Protein AF-A0A7R9I952-F1 (afdb_monomer)

Nearest PDB structures (foldseek):
  1ohd-assembly1_A  TM=9.106E-01  e=2.032E-06  Homo sapiens
  1ohe-assembly1_A  TM=9.298E-01  e=3.933E-06  Homo sapiens
  5xw4-assembly1_A  TM=8.147E-01  e=2.878E-04  Saccharomyces cerevisiae S288C
  6g85-assembly1_A  TM=8.703E-01  e=6.358E-04  Saccharomyces cerevisiae S288C
  5xw5-assembly1_A  TM=8.126E-01  e=3.509E-04  Saccharomyces cerevisiae S288C

Radius of gyration: 17.37 Å; Cα contacts (8 Å, |Δi|>4): 114; chains: 1; bounding box: 55×28×39 Å

Foldseek 3Di:
DDDPDDPVVVVVVVVVVCVVVVQDDPVPDDPVVQVQCCDVLNFNWDRRRQLPDIDTDAAAAPRGHQVSCLVVCLVSVPFWDEDPDDDRHDPDPPPLRVVQRPDHPDTDTRPPVSNVVD

Organism: NCBI:txid61472

Mean predicted aligned error: 8.22 Å

Secondary structure (DSSP, 8-state):
-PPPPPHHHHHHHHHHHHHHTTS--TTT--HHHHHHHHSGGGT-EEEEETTTEEEEPPPBTTTB-THHHHHHHHHTT--EE-B-SPPBS---TT-TTHHHH--BSSPEEPPGGGGGG-

Sequence (118 aa):
MTQPRNVEDQCYSNGRRALRYGFFDFNDFDLDNYERHEKIQHGDMTWIVPEKLLAFSGPCSFYKPPKYYVDYFLTNQVTAVVRLNKKCYEARRHSKYDSAFDTKSGGIPFPPEWAQQL

Solvent-accessible surface area (backbone atom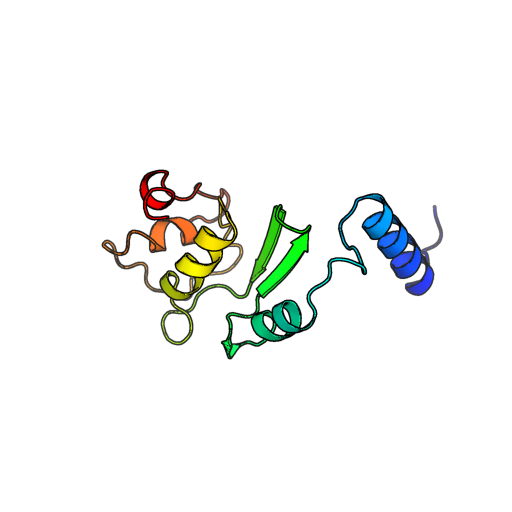s only — not comparable to full-atom values): 7310 Å² total; per-residue (Å²): 133,82,76,83,74,55,69,67,63,50,53,54,53,50,50,56,48,34,48,76,71,60,47,53,53,87,91,77,61,57,62,72,62,50,62,48,28,48,34,72,93,60,47,30,36,46,72,69,29,74,98,75,38,75,48,61,61,78,49,27,60,91,83,39,40,59,70,72,53,45,65,58,33,60,76,61,65,58,49,61,38,74,38,89,71,82,85,55,49,80,71,52,96,80,46,82,60,37,63,36,58,63,35,71,86,56,53,42,62,57,62,74,76,61,71,73,78,115

pLDDT: mean 80.25, std 13.88, range [38.81, 94.0]

InterPro domains:
  IPR029021 Protein-tyrosine phosphatase-like [G3DSA:3.90.190.10] (40-115)
  IPR029021 Protein-tyrosine phosphatase-like [SSF52799] (24-91)

Structure (mmCIF, N/CA/C/O backbone):
data_AF-A0A7R9I952-F1
#
_entry.id   AF-A0A7R9I952-F1
#
loop_
_atom_site.group_PDB
_atom_site.id
_atom_site.type_symbol
_atom_site.label_atom_id
_atom_site.label_alt_id
_atom_site.label_comp_id
_atom_site.label_asym_id
_atom_site.label_entity_id
_atom_site.label_seq_id
_atom_site.pdbx_PDB_ins_code
_atom_site.Cartn_x
_atom_site.Cartn_y
_atom_site.Cartn_z
_atom_site.occupancy
_atom_site.B_iso_or_equiv
_atom_site.auth_seq_id
_atom_site.auth_comp_id
_atom_site.auth_asym_id
_atom_site.auth_atom_id
_atom_site.pdbx_PDB_model_num
ATOM 1 N N . MET A 1 1 ? 37.652 -1.570 1.684 1.00 38.81 1 MET A N 1
ATOM 2 C CA . MET A 1 1 ? 36.691 -0.446 1.655 1.00 38.81 1 MET A CA 1
ATOM 3 C C . MET A 1 1 ? 36.182 -0.324 0.226 1.00 38.81 1 MET A C 1
ATOM 5 O O . MET A 1 1 ? 36.983 -0.054 -0.656 1.00 38.81 1 MET A O 1
ATOM 9 N N . THR A 1 2 ? 34.916 -0.642 -0.046 1.00 66.50 2 THR A N 1
ATOM 10 C CA . THR A 1 2 ? 34.318 -0.463 -1.381 1.00 66.50 2 THR A CA 1
ATOM 11 C C . THR A 1 2 ? 34.098 1.023 -1.645 1.00 66.50 2 THR A C 1
ATOM 13 O O . THR A 1 2 ? 33.486 1.696 -0.820 1.00 66.50 2 THR A O 1
ATOM 16 N N . GLN A 1 3 ? 34.601 1.518 -2.778 1.00 61.06 3 GLN A N 1
ATOM 17 C CA . GLN A 1 3 ? 34.288 2.851 -3.307 1.00 61.06 3 GLN A CA 1
ATOM 18 C C . GLN A 1 3 ? 32.760 3.063 -3.322 1.00 61.06 3 GLN A C 1
ATOM 20 O O . GLN A 1 3 ? 32.030 2.105 -3.615 1.00 61.06 3 GLN A O 1
ATOM 25 N N . PRO A 1 4 ? 32.247 4.267 -3.004 1.00 65.12 4 PRO A N 1
ATOM 26 C CA . PRO A 1 4 ? 30.823 4.539 -3.132 1.00 65.12 4 PRO A CA 1
ATOM 27 C C . PRO A 1 4 ? 30.427 4.363 -4.601 1.00 65.12 4 PR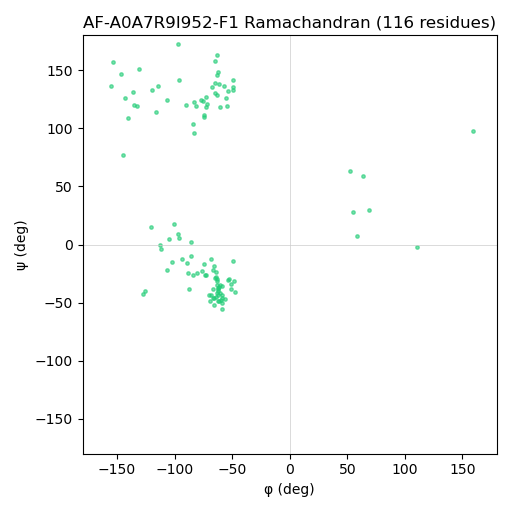O A C 1
ATOM 29 O O . PRO A 1 4 ? 30.955 5.037 -5.482 1.00 65.12 4 PRO A O 1
ATOM 32 N N . ARG A 1 5 ? 29.520 3.420 -4.875 1.00 69.75 5 ARG A N 1
ATOM 33 C CA . ARG A 1 5 ? 28.929 3.277 -6.212 1.00 69.75 5 ARG A CA 1
ATOM 34 C C . ARG A 1 5 ? 28.190 4.570 -6.551 1.00 69.75 5 ARG A C 1
ATOM 36 O O . ARG A 1 5 ? 27.506 5.108 -5.679 1.00 69.75 5 ARG A O 1
ATOM 43 N N . ASN A 1 6 ? 28.310 5.062 -7.781 1.00 85.62 6 ASN A N 1
ATOM 44 C CA . ASN A 1 6 ? 27.527 6.216 -8.226 1.00 85.62 6 ASN A CA 1
ATOM 45 C C . ASN A 1 6 ? 26.015 5.874 -8.208 1.00 85.62 6 ASN A C 1
ATOM 47 O O . ASN A 1 6 ? 25.626 4.709 -8.082 1.00 85.62 6 ASN A O 1
ATOM 5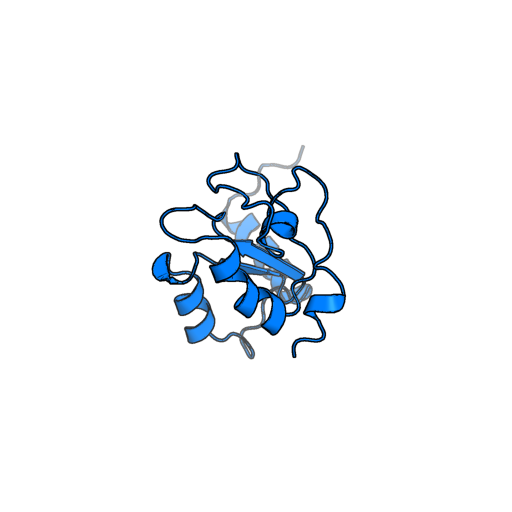1 N N . VAL A 1 7 ? 25.154 6.894 -8.254 1.00 86.81 7 VAL A N 1
ATOM 52 C CA . VAL A 1 7 ? 23.693 6.713 -8.138 1.00 86.81 7 VAL A CA 1
ATOM 53 C C . VAL A 1 7 ? 23.141 5.860 -9.283 1.00 86.81 7 VAL A C 1
ATOM 55 O O . VAL A 1 7 ? 22.287 5.007 -9.054 1.00 86.81 7 VAL A O 1
ATOM 58 N N . GLU A 1 8 ? 23.671 6.036 -10.491 1.00 88.62 8 GLU A N 1
ATOM 59 C CA . GLU A 1 8 ? 23.229 5.326 -11.695 1.00 88.62 8 GLU A CA 1
ATOM 60 C C . GLU A 1 8 ? 23.422 3.810 -11.567 1.00 88.62 8 GLU A C 1
ATOM 62 O O . GLU A 1 8 ? 22.473 3.043 -11.750 1.00 88.62 8 GLU A O 1
ATOM 67 N N . ASP A 1 9 ? 24.609 3.372 -11.141 1.00 90.62 9 ASP A N 1
ATOM 68 C CA . ASP A 1 9 ? 24.928 1.961 -10.920 1.00 90.62 9 ASP A CA 1
ATOM 69 C C . ASP A 1 9 ? 24.031 1.340 -9.842 1.00 90.62 9 ASP A C 1
ATOM 71 O O . ASP A 1 9 ? 23.641 0.169 -9.928 1.00 90.62 9 ASP A O 1
ATOM 75 N N . GLN A 1 10 ? 23.691 2.114 -8.806 1.00 89.88 10 GLN A N 1
ATOM 76 C CA . GLN A 1 10 ? 22.795 1.663 -7.743 1.00 89.88 10 GLN A CA 1
ATOM 77 C C . GLN A 1 10 ? 21.363 1.496 -8.255 1.00 89.88 10 GLN A C 1
ATOM 79 O O . GLN A 1 10 ? 20.766 0.440 -8.034 1.00 89.88 10 GLN A O 1
ATOM 84 N N . CYS A 1 11 ? 20.827 2.490 -8.965 1.00 91.88 11 CYS A N 1
ATOM 85 C CA . CYS A 1 11 ? 19.489 2.440 -9.553 1.00 91.88 11 CYS A CA 1
ATOM 86 C C . CYS A 1 11 ? 19.356 1.273 -10.535 1.00 91.88 11 CYS A C 1
ATOM 88 O O . CYS A 1 11 ? 18.424 0.476 -10.412 1.00 91.88 11 CYS A O 1
ATOM 90 N N . TYR A 1 12 ? 20.322 1.106 -11.440 1.00 91.94 12 TYR A N 1
ATOM 91 C CA . TYR A 1 12 ? 20.320 0.013 -12.410 1.00 91.94 12 TYR A CA 1
ATOM 92 C C . TYR A 1 12 ? 20.376 -1.362 -11.730 1.00 91.94 12 TYR A C 1
ATOM 94 O O . TYR A 1 12 ? 19.571 -2.253 -12.018 1.00 91.94 12 TYR A O 1
ATOM 102 N N . SER A 1 13 ? 21.294 -1.540 -10.776 1.00 92.12 13 SE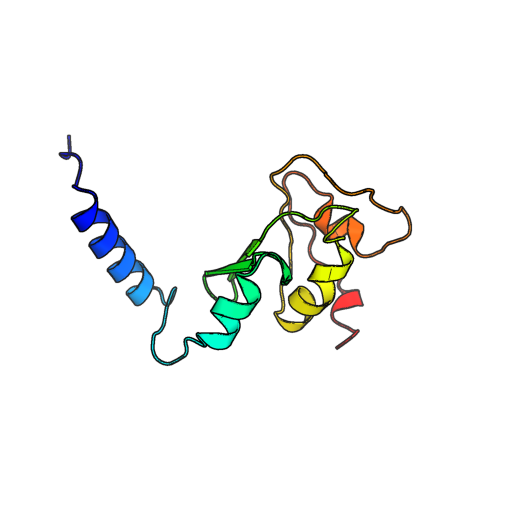R A N 1
ATOM 103 C CA . SER A 1 13 ? 21.442 -2.798 -10.038 1.00 92.12 13 SER A CA 1
ATOM 104 C C . SER A 1 13 ? 20.188 -3.148 -9.231 1.00 92.12 13 SER A C 1
ATOM 106 O O . SER A 1 13 ? 19.733 -4.295 -9.254 1.00 92.12 13 SER A O 1
ATOM 108 N N . ASN A 1 14 ? 19.590 -2.164 -8.555 1.00 91.56 14 ASN A N 1
ATOM 109 C CA . ASN A 1 14 ? 18.377 -2.357 -7.765 1.00 91.56 14 ASN A CA 1
ATOM 110 C C . ASN A 1 14 ? 17.164 -2.652 -8.650 1.00 91.56 14 ASN A C 1
ATOM 112 O O . ASN A 1 14 ? 16.443 -3.602 -8.357 1.00 91.56 14 ASN A O 1
ATOM 116 N N . GLY A 1 15 ? 16.984 -1.929 -9.760 1.00 90.50 15 GLY A N 1
ATOM 117 C CA . GLY A 1 15 ? 15.924 -2.209 -10.732 1.00 90.50 15 GLY A CA 1
ATOM 118 C C . GLY A 1 15 ? 16.036 -3.623 -11.301 1.00 90.50 15 GLY A C 1
ATOM 119 O O . GLY A 1 15 ? 15.067 -4.379 -11.318 1.00 90.50 15 GLY A O 1
ATOM 120 N N . ARG A 1 16 ? 17.253 -4.060 -11.647 1.00 92.69 16 ARG A N 1
ATOM 121 C CA . ARG A 1 16 ? 17.479 -5.431 -12.126 1.00 92.69 16 ARG A CA 1
ATOM 122 C C . ARG A 1 16 ? 17.152 -6.490 -11.071 1.00 92.69 16 ARG A C 1
ATOM 124 O O . ARG A 1 16 ? 16.700 -7.580 -11.413 1.00 92.69 16 ARG A O 1
ATOM 131 N N . ARG A 1 17 ? 17.396 -6.201 -9.791 1.00 93.44 17 ARG A N 1
ATOM 132 C CA . ARG A 1 17 ? 17.000 -7.082 -8.681 1.00 93.44 17 ARG A CA 1
ATOM 133 C C . ARG A 1 17 ? 15.487 -7.088 -8.490 1.00 93.44 17 ARG A C 1
ATOM 135 O O . ARG A 1 17 ? 14.934 -8.166 -8.329 1.00 93.44 17 ARG A O 1
ATOM 142 N N . ALA A 1 18 ? 14.839 -5.928 -8.551 1.00 92.31 18 ALA A N 1
ATOM 143 C CA . ALA A 1 18 ? 13.389 -5.795 -8.446 1.00 92.31 18 ALA A CA 1
ATOM 144 C C . ALA A 1 18 ? 12.676 -6.647 -9.508 1.00 92.31 18 ALA A C 1
ATOM 146 O O . ALA A 1 18 ? 11.820 -7.453 -9.156 1.00 92.31 18 ALA A O 1
ATOM 147 N N . LEU A 1 19 ? 13.126 -6.580 -10.767 1.00 91.00 19 LEU A N 1
ATOM 148 C CA . LEU A 1 19 ? 12.622 -7.435 -11.849 1.00 91.00 19 LEU A CA 1
ATOM 149 C C . LEU A 1 19 ? 12.815 -8.929 -11.546 1.00 91.00 19 LEU A C 1
ATOM 151 O O . LEU A 1 19 ? 11.890 -9.720 -11.680 1.00 91.00 19 LEU A O 1
ATOM 155 N N . ARG A 1 20 ? 14.006 -9.330 -11.081 1.00 92.25 20 ARG A N 1
ATOM 156 C CA . ARG A 1 20 ? 14.298 -10.738 -10.747 1.00 92.25 20 ARG A CA 1
ATOM 157 C C . ARG A 1 20 ? 13.443 -11.293 -9.609 1.00 92.25 20 ARG A C 1
ATOM 159 O O . ARG A 1 20 ? 13.200 -12.493 -9.588 1.00 92.25 20 ARG A O 1
ATOM 166 N N . TYR A 1 21 ? 13.049 -10.453 -8.656 1.00 92.31 21 TYR A N 1
ATOM 167 C CA . TYR A 1 21 ? 12.221 -10.849 -7.515 1.00 92.31 21 TYR A CA 1
ATOM 168 C C . TYR A 1 21 ? 10.725 -10.578 -7.728 1.00 92.31 21 TYR A C 1
ATOM 170 O O . TYR A 1 21 ? 9.950 -10.779 -6.795 1.00 92.31 21 TYR A O 1
ATOM 178 N N . GLY A 1 22 ? 10.317 -10.133 -8.923 1.00 89.31 22 GLY A N 1
ATOM 179 C CA . GLY A 1 22 ? 8.913 -9.882 -9.252 1.00 89.31 22 GLY A CA 1
ATOM 180 C C . GLY A 1 22 ? 8.309 -8.689 -8.510 1.00 89.31 22 GLY A C 1
ATOM 181 O O . GLY A 1 22 ? 7.124 -8.686 -8.211 1.00 89.31 22 GLY A O 1
ATOM 182 N N . PHE A 1 23 ? 9.114 -7.682 -8.164 1.00 91.06 23 PHE A N 1
ATOM 183 C CA . PHE A 1 23 ? 8.594 -6.449 -7.555 1.00 91.06 23 PHE A CA 1
ATOM 184 C C . PHE A 1 23 ? 7.885 -5.574 -8.595 1.00 91.06 23 PHE A C 1
ATOM 186 O O . PHE A 1 23 ? 7.160 -4.655 -8.231 1.00 91.06 23 PHE A O 1
ATOM 193 N N . PHE A 1 24 ? 8.127 -5.839 -9.878 1.00 85.81 24 PHE A N 1
ATOM 194 C CA . PHE A 1 24 ? 7.560 -5.108 -10.993 1.00 85.81 24 PHE A CA 1
ATOM 195 C C . PHE A 1 24 ? 7.529 -6.006 -12.241 1.00 85.81 24 PHE A C 1
ATOM 197 O O . PHE A 1 24 ? 8.521 -6.686 -12.521 1.00 85.81 24 PHE A O 1
ATOM 204 N N . ASP A 1 25 ? 6.422 -5.981 -12.985 1.00 89.44 25 ASP A N 1
ATOM 205 C CA . ASP A 1 25 ? 6.231 -6.672 -14.266 1.00 89.44 25 ASP A CA 1
ATOM 206 C C . ASP A 1 25 ? 5.562 -5.717 -15.265 1.00 89.44 25 ASP A C 1
ATOM 208 O O . ASP A 1 25 ? 4.458 -5.243 -15.024 1.00 89.44 25 ASP A O 1
ATOM 212 N N . PHE A 1 26 ? 6.222 -5.434 -16.393 1.00 87.94 26 PHE A N 1
ATOM 213 C CA . PHE A 1 26 ? 5.682 -4.544 -17.429 1.00 87.94 26 PHE A CA 1
ATOM 214 C C . PHE A 1 26 ? 4.447 -5.117 -18.138 1.00 87.94 26 PHE A C 1
ATOM 216 O O . PHE A 1 26 ? 3.698 -4.348 -18.731 1.00 87.94 26 PHE A O 1
ATOM 223 N N . ASN A 1 27 ? 4.246 -6.439 -18.124 1.00 91.25 27 ASN A N 1
ATOM 224 C CA . ASN A 1 27 ? 3.133 -7.068 -18.842 1.00 91.25 27 ASN A CA 1
ATOM 225 C C . ASN A 1 27 ? 1.805 -6.976 -18.079 1.00 91.25 27 ASN A C 1
ATOM 227 O O . ASN A 1 27 ? 0.750 -7.037 -18.702 1.00 91.25 27 ASN A O 1
ATOM 231 N N . ASP A 1 28 ? 1.873 -6.840 -16.755 1.00 89.81 28 ASP A N 1
ATOM 232 C CA . ASP A 1 28 ? 0.721 -6.813 -15.843 1.00 89.81 28 ASP A CA 1
ATOM 233 C C . ASP A 1 28 ? 0.524 -5.430 -15.189 1.00 89.81 28 ASP A C 1
ATOM 235 O O . ASP A 1 28 ? -0.380 -5.208 -14.388 1.00 89.81 28 ASP A O 1
ATOM 239 N N . PHE A 1 29 ? 1.385 -4.462 -15.513 1.00 92.12 29 PHE A N 1
ATOM 240 C CA . PHE A 1 29 ? 1.327 -3.139 -14.906 1.00 92.12 29 PHE A CA 1
ATOM 241 C C . PHE A 1 29 ? 0.152 -2.306 -15.446 1.00 92.12 29 PHE A C 1
ATOM 243 O O . PHE A 1 29 ? 0.184 -1.815 -16.575 1.00 92.12 29 PHE A O 1
ATOM 250 N N . ASP A 1 30 ? -0.858 -2.087 -14.601 1.00 91.50 30 ASP A N 1
ATOM 251 C CA . ASP A 1 30 ? -1.983 -1.182 -14.863 1.00 91.50 30 ASP A CA 1
ATOM 252 C C . ASP A 1 30 ? -1.613 0.273 -14.513 1.00 91.50 30 ASP A C 1
ATOM 254 O O . ASP A 1 30 ? -1.701 0.714 -13.359 1.00 91.50 30 ASP A O 1
ATOM 258 N N . LEU A 1 31 ? -1.195 1.025 -15.537 1.00 92.56 31 LEU A N 1
ATOM 259 C CA . LEU A 1 31 ? -0.822 2.436 -15.411 1.00 92.56 31 LEU A CA 1
ATOM 260 C C . LEU A 1 31 ? -1.991 3.306 -14.921 1.00 92.56 31 LEU A C 1
ATOM 262 O O . LEU A 1 31 ? -1.794 4.153 -14.051 1.00 92.56 31 LEU A O 1
ATOM 266 N N . ASP A 1 32 ? -3.205 3.082 -15.427 1.00 93.12 32 ASP A N 1
ATOM 267 C CA . ASP A 1 32 ? -4.376 3.895 -15.079 1.00 93.12 32 ASP A CA 1
ATOM 268 C C . ASP A 1 32 ? -4.757 3.715 -13.607 1.00 93.12 32 ASP A C 1
ATOM 270 O O . ASP A 1 32 ? -5.162 4.664 -12.926 1.00 93.12 32 ASP A O 1
ATOM 274 N N . ASN A 1 33 ? -4.650 2.487 -13.096 1.00 89.44 33 ASN A N 1
ATOM 275 C CA . ASN A 1 33 ? -4.852 2.201 -11.683 1.00 89.44 33 ASN A CA 1
ATOM 276 C C . ASN A 1 33 ? -3.770 2.857 -10.825 1.00 89.44 33 ASN A C 1
ATOM 278 O O . ASN A 1 33 ? -4.107 3.503 -9.828 1.00 89.44 33 ASN A O 1
ATOM 282 N N . TYR A 1 34 ? -2.505 2.737 -11.227 1.00 91.38 34 TYR A N 1
ATOM 283 C CA . TYR A 1 34 ? -1.381 3.329 -10.511 1.00 91.38 34 TYR A CA 1
ATOM 284 C C . TYR A 1 34 ? -1.520 4.857 -10.402 1.00 91.38 34 TYR A C 1
ATOM 286 O O . TYR A 1 34 ? -1.585 5.396 -9.295 1.00 91.38 34 TYR A O 1
ATOM 294 N N . GLU A 1 35 ? -1.679 5.553 -11.532 1.00 92.56 35 GLU A N 1
ATOM 295 C CA . GLU A 1 35 ? -1.794 7.018 -11.575 1.00 92.56 35 GLU A CA 1
ATOM 296 C C . GLU A 1 35 ? -3.040 7.533 -10.847 1.00 92.56 35 GLU A C 1
ATOM 298 O O . GLU A 1 35 ? -3.064 8.651 -10.322 1.00 92.56 35 GLU A O 1
ATOM 303 N N . ARG A 1 36 ? -4.118 6.740 -10.811 1.00 91.31 36 ARG A N 1
ATOM 304 C CA . ARG A 1 36 ? -5.316 7.094 -10.049 1.00 91.31 36 ARG A CA 1
ATOM 305 C C . ARG A 1 36 ? -5.015 7.106 -8.559 1.00 91.31 36 ARG A C 1
ATOM 307 O O . ARG A 1 36 ? -5.321 8.102 -7.913 1.00 91.31 36 ARG A O 1
ATOM 314 N N . HIS A 1 37 ? -4.439 6.037 -8.017 1.00 88.31 37 HIS A N 1
ATOM 315 C CA . HIS A 1 37 ? -4.240 5.891 -6.572 1.00 88.31 37 HIS A CA 1
ATOM 316 C C . HIS A 1 37 ? -3.084 6.739 -6.020 1.00 88.31 37 HIS A C 1
ATOM 318 O O . HIS A 1 37 ? -3.134 7.119 -4.850 1.00 88.31 37 HIS A O 1
ATOM 324 N N . GLU A 1 38 ? -2.123 7.129 -6.862 1.00 89.62 38 GLU A N 1
ATOM 325 C CA . GLU A 1 38 ? -1.051 8.073 -6.513 1.00 89.62 38 GLU A CA 1
ATOM 326 C C . GLU A 1 38 ? -1.586 9.480 -6.188 1.00 89.62 38 GLU A C 1
ATOM 328 O O . GLU A 1 38 ? -1.016 10.224 -5.393 1.00 89.62 38 GLU A O 1
ATOM 333 N N . LYS A 1 39 ? -2.729 9.881 -6.756 1.00 88.19 39 LYS A N 1
ATOM 334 C CA . LYS A 1 39 ? -3.271 11.219 -6.494 1.00 88.19 39 LYS A CA 1
ATOM 335 C C . LYS A 1 39 ? -3.675 11.361 -5.027 1.00 88.19 39 LYS A C 1
ATOM 337 O O . LYS A 1 39 ? -4.399 10.535 -4.472 1.00 88.19 39 LYS A O 1
ATOM 342 N N . ILE A 1 40 ? -3.371 12.525 -4.452 1.00 84.56 40 ILE A N 1
ATOM 343 C CA . ILE A 1 40 ? -3.793 12.930 -3.095 1.00 84.56 40 ILE A CA 1
ATOM 344 C C . ILE A 1 40 ? -5.308 12.744 -2.893 1.00 84.56 40 ILE A C 1
ATOM 346 O O . ILE A 1 40 ? -5.777 12.306 -1.841 1.00 84.56 40 ILE A O 1
ATOM 350 N N . GLN A 1 41 ? -6.097 13.032 -3.932 1.00 83.75 41 GLN A N 1
ATOM 351 C CA . GLN A 1 41 ? -7.554 12.880 -3.915 1.00 83.75 41 GLN A CA 1
ATOM 352 C C . GLN A 1 41 ? -8.010 11.426 -3.749 1.00 83.75 41 GLN A C 1
ATOM 354 O O . GLN A 1 41 ? -9.113 11.203 -3.253 1.00 83.75 41 GLN A O 1
ATOM 359 N N . HIS A 1 42 ? -7.171 10.460 -4.117 1.00 83.50 42 HIS A N 1
ATOM 360 C CA . HIS A 1 42 ? -7.431 9.026 -4.045 1.00 83.50 42 HIS A CA 1
ATOM 361 C C . HIS A 1 42 ? -6.691 8.327 -2.899 1.00 83.50 42 HIS A C 1
ATOM 363 O O . HIS A 1 42 ? -6.830 7.122 -2.736 1.00 83.50 42 HIS A O 1
ATOM 369 N N . GLY A 1 43 ? -5.992 9.083 -2.047 1.00 83.00 43 GLY A N 1
ATOM 370 C CA . GLY A 1 43 ? -5.373 8.566 -0.827 1.00 83.00 43 GLY A CA 1
ATOM 371 C C . GLY A 1 43 ? -3.849 8.532 -0.844 1.00 83.00 43 GLY A C 1
ATOM 372 O O . GLY A 1 43 ? -3.290 8.205 0.203 1.00 83.00 43 GLY A O 1
ATOM 373 N N . ASP A 1 44 ? -3.208 8.920 -1.958 1.00 91.12 44 ASP A N 1
ATOM 374 C CA . ASP A 1 44 ? -1.743 8.936 -2.110 1.00 91.12 44 ASP A CA 1
ATOM 375 C C . ASP A 1 44 ? -1.155 7.568 -1.735 1.00 91.12 44 ASP A C 1
ATOM 377 O O . ASP A 1 44 ? -0.511 7.410 -0.698 1.00 91.12 44 ASP A O 1
ATOM 381 N N . MET A 1 45 ? -1.544 6.550 -2.512 1.00 93.38 45 MET A N 1
ATOM 382 C CA . MET A 1 45 ? -1.240 5.139 -2.284 1.00 93.38 45 MET A CA 1
ATOM 383 C C . MET A 1 45 ? -0.345 4.582 -3.394 1.00 93.38 45 MET A C 1
ATOM 385 O O . MET A 1 45 ? -0.621 4.773 -4.578 1.00 93.38 45 MET A O 1
ATOM 389 N N . THR A 1 46 ? 0.672 3.810 -3.012 1.00 93.75 46 THR A N 1
ATOM 390 C CA . THR A 1 46 ? 1.618 3.182 -3.943 1.00 93.75 46 THR A CA 1
ATOM 391 C C . THR A 1 46 ? 2.018 1.787 -3.471 1.00 93.75 46 THR A C 1
ATOM 393 O O . THR A 1 46 ? 2.516 1.610 -2.354 1.00 93.75 46 THR A O 1
ATOM 396 N N . TRP A 1 47 ? 1.848 0.781 -4.332 1.00 93.50 47 TRP A N 1
ATOM 397 C CA . TRP A 1 47 ? 2.397 -0.556 -4.099 1.00 93.50 47 TRP A CA 1
ATOM 398 C C . TRP A 1 47 ? 3.918 -0.537 -4.286 1.00 93.50 47 TRP A C 1
ATOM 400 O O . TRP A 1 47 ? 4.415 -0.245 -5.368 1.00 93.50 47 TRP A O 1
ATOM 410 N N . ILE A 1 48 ? 4.659 -0.858 -3.224 1.00 92.62 48 ILE A N 1
ATOM 411 C CA . ILE A 1 48 ? 6.124 -1.011 -3.257 1.00 92.62 48 ILE A CA 1
ATOM 412 C C . ILE A 1 48 ? 6.498 -2.443 -3.639 1.00 92.62 48 ILE A C 1
ATOM 414 O O . ILE A 1 48 ? 7.466 -2.680 -4.357 1.00 92.62 48 ILE A O 1
ATOM 418 N N . VAL A 1 49 ? 5.722 -3.401 -3.130 1.00 92.19 49 VAL A N 1
ATOM 419 C CA . VAL A 1 49 ? 5.778 -4.805 -3.530 1.00 92.19 49 VAL A CA 1
ATOM 420 C C . VAL A 1 49 ? 4.338 -5.250 -3.765 1.00 92.19 49 VAL A C 1
ATOM 422 O O . VAL A 1 49 ? 3.564 -5.196 -2.800 1.00 92.19 49 VAL A O 1
ATOM 425 N N . PRO A 1 50 ? 3.972 -5.678 -4.988 1.00 91.38 50 PRO A N 1
ATOM 426 C CA . PRO A 1 50 ? 2.613 -6.103 -5.309 1.00 91.38 50 PRO A CA 1
ATOM 427 C C . PRO A 1 50 ? 2.079 -7.102 -4.279 1.00 91.38 50 PRO A C 1
ATOM 429 O O . PRO A 1 50 ? 2.803 -8.011 -3.863 1.00 91.38 50 PRO A O 1
ATOM 432 N N . GLU A 1 51 ? 0.849 -6.869 -3.813 1.00 89.81 51 GLU A N 1
ATOM 433 C CA . GLU A 1 51 ? 0.110 -7.711 -2.853 1.00 89.81 51 GLU A CA 1
ATOM 434 C C . GLU A 1 51 ? 0.785 -7.931 -1.484 1.00 89.81 51 GLU A C 1
ATOM 436 O O . GLU A 1 51 ? 0.315 -8.720 -0.666 1.00 89.81 51 GLU A O 1
ATOM 441 N N . LYS A 1 52 ? 1.898 -7.243 -1.197 1.00 91.31 52 LYS A N 1
ATOM 442 C CA . LYS A 1 52 ? 2.681 -7.454 0.034 1.00 91.31 52 LYS A CA 1
ATOM 443 C C . LYS A 1 52 ? 2.939 -6.184 0.822 1.00 91.31 52 LYS A C 1
ATOM 445 O O . LYS A 1 52 ? 2.881 -6.212 2.048 1.00 91.31 52 LYS A O 1
ATOM 450 N N . LEU A 1 53 ? 3.276 -5.088 0.143 1.00 92.19 53 LEU A N 1
ATOM 451 C CA . LEU A 1 53 ? 3.637 -3.836 0.800 1.00 92.19 53 LEU A CA 1
ATOM 452 C C . LEU A 1 53 ? 3.055 -2.642 0.047 1.00 92.19 53 LEU A C 1
ATOM 454 O O . LEU A 1 53 ? 3.538 -2.275 -1.025 1.00 92.19 53 LEU A O 1
ATOM 458 N N . LEU A 1 54 ? 2.054 -2.022 0.663 1.00 94.00 54 LEU A N 1
ATOM 459 C CA . LEU A 1 54 ? 1.401 -0.800 0.213 1.00 94.00 54 LEU A CA 1
ATOM 460 C C . LEU A 1 54 ? 1.837 0.361 1.113 1.00 94.00 54 LEU A C 1
ATOM 462 O O . LEU A 1 54 ? 1.689 0.295 2.335 1.00 94.00 54 LEU A O 1
ATOM 466 N N . ALA A 1 55 ? 2.376 1.419 0.516 1.00 93.75 55 ALA A N 1
ATOM 467 C CA . ALA A 1 55 ? 2.639 2.680 1.196 1.00 93.75 55 ALA A CA 1
ATOM 468 C C . ALA A 1 55 ? 1.480 3.645 0.934 1.00 93.75 55 ALA A C 1
ATOM 470 O O . ALA A 1 55 ? 0.940 3.671 -0.170 1.00 93.75 55 ALA A O 1
ATOM 471 N N . PHE A 1 56 ? 1.088 4.423 1.942 1.00 92.81 56 PHE A N 1
ATOM 472 C CA . PHE A 1 56 ? 0.038 5.423 1.786 1.00 92.81 56 PHE A CA 1
ATOM 473 C C . PHE A 1 56 ? 0.181 6.585 2.767 1.00 92.81 56 PHE A C 1
ATOM 475 O O . PHE A 1 56 ? 0.775 6.441 3.843 1.00 92.81 56 PHE A O 1
ATOM 482 N N . SER A 1 57 ? -0.401 7.733 2.417 1.00 89.31 57 SER A N 1
ATOM 483 C CA . SER A 1 57 ? -0.515 8.863 3.339 1.00 89.31 57 SER A CA 1
ATOM 484 C C . SER A 1 57 ? -1.419 8.519 4.532 1.00 89.31 57 SER A C 1
ATOM 486 O O . SER A 1 57 ? -2.527 8.005 4.387 1.00 89.31 57 SER A O 1
ATOM 488 N N . GLY A 1 58 ? -0.941 8.781 5.752 1.00 84.88 58 GLY A N 1
ATOM 489 C CA . GLY A 1 58 ? -1.690 8.439 6.961 1.00 84.88 58 GLY A CA 1
ATOM 490 C C . GLY A 1 58 ? -3.027 9.195 7.055 1.00 84.88 58 GLY A C 1
ATOM 491 O O . GLY A 1 58 ? -3.094 10.366 6.673 1.00 84.88 58 GLY A O 1
ATOM 492 N N . PRO A 1 59 ? -4.080 8.580 7.622 1.00 84.88 59 PRO A N 1
ATOM 493 C CA . PRO A 1 59 ? -5.397 9.199 7.689 1.00 84.88 59 PRO A CA 1
ATOM 494 C C . PRO A 1 59 ? -5.397 10.494 8.515 1.00 84.88 59 PRO A C 1
ATOM 496 O O . PRO A 1 59 ? -4.674 10.641 9.506 1.00 84.88 59 PRO A O 1
ATOM 499 N N . CYS A 1 60 ? -6.264 11.426 8.124 1.00 82.12 60 CYS A N 1
ATOM 500 C CA . CYS A 1 60 ? -6.486 12.713 8.779 1.00 82.12 60 CYS A CA 1
ATOM 501 C C . CYS A 1 60 ? -7.990 12.994 8.868 1.00 82.12 60 CYS A C 1
ATOM 503 O O . CYS A 1 60 ? -8.693 12.891 7.860 1.00 82.12 60 CYS A O 1
ATOM 505 N N . SER A 1 61 ? -8.484 13.377 10.056 1.00 74.75 61 SER A N 1
ATOM 506 C CA . SER A 1 61 ? -9.927 13.534 10.340 1.00 74.75 61 SER A CA 1
ATOM 507 C C . SER A 1 61 ? -10.681 14.407 9.333 1.00 74.75 61 SER A C 1
ATOM 509 O O . SER A 1 61 ? -11.855 14.157 9.077 1.00 74.75 61 SER A O 1
ATOM 511 N N . PHE A 1 62 ? -10.032 15.440 8.792 1.00 71.00 62 PHE A N 1
ATOM 512 C CA . PHE A 1 62 ? -10.692 16.464 7.977 1.00 71.00 62 PHE A CA 1
ATOM 513 C C . PHE A 1 62 ? -10.768 16.127 6.486 1.00 71.00 62 PHE A C 1
ATOM 515 O O . PHE A 1 62 ? -11.649 16.634 5.802 1.00 71.00 62 PHE A O 1
ATOM 522 N N . TYR A 1 63 ? -9.869 15.277 5.983 1.00 76.69 63 TYR A N 1
ATOM 523 C CA . TYR A 1 63 ? -9.727 15.045 4.541 1.00 76.69 63 TYR A CA 1
ATOM 524 C C . TYR A 1 63 ? -9.835 13.567 4.159 1.00 76.69 63 TYR A C 1
ATOM 526 O O . TYR A 1 63 ? -10.450 13.237 3.146 1.00 76.69 63 TYR A O 1
ATOM 534 N N . LYS A 1 64 ? -9.246 12.673 4.963 1.00 84.62 64 LYS A N 1
ATOM 535 C CA . LYS A 1 64 ? -9.128 11.236 4.681 1.00 84.62 64 LYS A CA 1
ATOM 536 C C . LYS A 1 64 ? -9.236 10.440 5.983 1.00 84.62 64 LYS A C 1
ATOM 538 O O . LYS A 1 64 ? -8.216 10.035 6.541 1.00 84.62 64 LYS A O 1
ATOM 543 N N . PRO A 1 65 ? -10.452 10.258 6.527 1.00 83.94 65 PRO A N 1
ATOM 544 C CA . PRO A 1 65 ? -10.629 9.468 7.739 1.00 83.94 65 PRO A CA 1
ATOM 545 C C . PRO A 1 65 ? -10.264 7.996 7.477 1.00 83.94 65 PRO A C 1
ATOM 547 O O . PRO A 1 65 ? -10.364 7.552 6.335 1.00 83.94 65 PRO A O 1
ATOM 550 N N . PRO A 1 66 ? -9.925 7.202 8.510 1.00 84.31 66 PRO A N 1
ATOM 551 C CA . PRO A 1 66 ? -9.574 5.784 8.363 1.00 84.31 66 PRO A CA 1
ATOM 552 C C . PRO A 1 66 ? -10.546 4.973 7.491 1.00 84.31 66 PRO A C 1
ATOM 554 O O . PRO A 1 66 ? -10.117 4.211 6.630 1.00 84.31 66 PRO A O 1
ATOM 557 N N . LYS A 1 67 ? -11.858 5.219 7.640 1.00 83.25 67 LYS A N 1
ATOM 558 C CA . LYS A 1 67 ? -12.925 4.584 6.846 1.00 83.25 67 LYS A CA 1
ATOM 559 C C . LYS A 1 67 ? -12.727 4.711 5.328 1.00 83.25 67 LYS A C 1
ATOM 561 O O . LYS A 1 67 ? -13.146 3.821 4.605 1.00 83.25 67 LYS A O 1
ATOM 566 N N . TYR A 1 68 ? -12.095 5.785 4.855 1.00 86.50 68 TYR A N 1
ATOM 567 C CA . TYR A 1 68 ? -11.850 6.013 3.430 1.00 86.50 68 TYR A CA 1
ATOM 568 C C . TYR A 1 68 ? -11.022 4.894 2.780 1.00 86.50 68 TYR A C 1
ATOM 570 O O . TYR A 1 68 ? -11.262 4.545 1.632 1.00 86.50 68 TYR A O 1
ATOM 578 N N . TYR A 1 69 ? -10.065 4.327 3.516 1.00 87.31 69 TYR A N 1
ATOM 579 C CA . TYR A 1 69 ? -9.127 3.334 2.988 1.00 87.31 69 TYR A CA 1
ATOM 580 C C . TYR A 1 69 ? -9.630 1.893 3.119 1.00 87.31 69 TYR A C 1
ATOM 582 O O . TYR A 1 69 ? -9.101 0.994 2.475 1.00 87.31 69 TYR A O 1
ATOM 590 N N . VAL A 1 70 ? -10.646 1.665 3.954 1.00 85.50 70 VAL A N 1
ATOM 591 C CA . VAL A 1 70 ? -11.121 0.324 4.321 1.00 85.50 70 VAL A CA 1
ATOM 592 C C . VAL A 1 70 ? -11.565 -0.472 3.101 1.00 85.50 70 VAL A C 1
ATOM 594 O O . VAL A 1 70 ? -11.119 -1.601 2.938 1.00 85.50 70 VAL A O 1
ATOM 597 N N . ASP A 1 71 ? -12.408 0.103 2.243 1.00 86.81 71 ASP A N 1
ATOM 598 C CA . ASP A 1 71 ? -12.964 -0.625 1.095 1.00 86.81 71 ASP A CA 1
ATOM 599 C C . ASP A 1 71 ? -11.853 -1.057 0.129 1.00 86.81 71 ASP A C 1
ATOM 601 O O . ASP A 1 71 ? -11.836 -2.193 -0.349 1.00 86.81 71 ASP A O 1
ATOM 605 N N . TYR A 1 72 ? -10.867 -0.180 -0.090 1.00 89.94 72 TYR A N 1
ATOM 606 C CA . TYR A 1 72 ? -9.688 -0.503 -0.890 1.00 89.94 72 TYR A CA 1
ATOM 607 C C . TYR A 1 72 ? -8.857 -1.613 -0.236 1.00 89.94 72 TYR A C 1
ATOM 609 O O . TYR A 1 72 ? -8.467 -2.565 -0.906 1.00 89.94 72 TYR A O 1
ATOM 617 N N . PHE A 1 73 ? -8.617 -1.530 1.073 1.00 90.00 73 PHE A N 1
ATOM 618 C CA . PHE A 1 73 ? -7.848 -2.527 1.816 1.00 90.00 73 PHE A CA 1
ATOM 619 C C . PHE A 1 73 ? -8.506 -3.907 1.811 1.00 90.00 73 PHE A C 1
ATOM 621 O O . PHE A 1 73 ? -7.808 -4.892 1.591 1.00 90.00 73 PHE A O 1
ATOM 628 N N . LEU A 1 74 ? -9.829 -3.983 1.973 1.00 85.81 74 LEU A N 1
ATOM 629 C CA . LEU A 1 74 ? -10.571 -5.244 1.897 1.00 85.81 74 LEU A CA 1
ATOM 630 C C . LEU A 1 74 ? -10.539 -5.832 0.483 1.00 85.81 74 LEU A C 1
ATOM 632 O O . LEU A 1 74 ? -10.224 -7.008 0.322 1.00 85.81 74 LEU A O 1
ATOM 636 N N . THR A 1 75 ? -10.787 -5.005 -0.537 1.00 89.19 75 THR A N 1
ATOM 637 C CA . THR A 1 75 ? -10.763 -5.437 -1.946 1.00 89.19 75 THR A CA 1
ATOM 638 C C . THR A 1 75 ? -9.385 -5.967 -2.355 1.00 89.19 75 THR A C 1
ATOM 640 O O . THR A 1 75 ? -9.292 -6.917 -3.125 1.00 89.19 75 THR A O 1
ATOM 643 N N . ASN A 1 76 ? -8.312 -5.387 -1.810 1.00 90.00 76 ASN A N 1
ATOM 644 C CA . ASN A 1 76 ? -6.931 -5.763 -2.117 1.00 90.00 76 ASN A CA 1
ATOM 645 C C . ASN A 1 76 ? -6.289 -6.667 -1.051 1.00 90.00 76 ASN A C 1
ATOM 647 O O . ASN A 1 76 ? -5.066 -6.777 -1.004 1.00 90.00 76 ASN A O 1
ATOM 651 N N . GLN A 1 77 ? -7.093 -7.298 -0.185 1.00 89.81 77 GLN A N 1
ATOM 652 C CA . GLN A 1 77 ? -6.631 -8.287 0.799 1.00 89.81 77 GLN A CA 1
ATOM 653 C C . GLN A 1 77 ? -5.504 -7.781 1.719 1.00 89.81 77 GLN A C 1
ATOM 655 O O . GLN A 1 77 ? -4.687 -8.557 2.220 1.00 89.81 77 GLN A O 1
ATOM 660 N N . VAL A 1 78 ? -5.446 -6.472 1.970 1.00 88.62 78 VAL A N 1
ATOM 661 C CA . VAL A 1 78 ? -4.534 -5.925 2.973 1.00 88.62 78 VAL A CA 1
ATOM 662 C C . VAL A 1 78 ? -4.974 -6.505 4.305 1.00 88.62 78 VAL A C 1
ATOM 664 O O . VAL A 1 78 ? -6.153 -6.450 4.638 1.00 88.62 78 VAL A O 1
ATOM 667 N N . THR A 1 79 ? -4.036 -7.078 5.055 1.00 86.56 79 THR A N 1
ATOM 668 C CA . THR A 1 79 ? -4.330 -7.734 6.334 1.00 86.56 79 THR A CA 1
ATOM 669 C C . THR A 1 79 ? -3.864 -6.929 7.528 1.00 86.56 79 THR A C 1
ATOM 671 O O . THR A 1 79 ? -4.406 -7.133 8.598 1.00 86.56 79 THR A O 1
ATOM 674 N N . ALA A 1 80 ? -2.908 -6.010 7.393 1.00 86.75 80 ALA A N 1
ATOM 675 C CA . ALA A 1 80 ? -2.382 -5.245 8.518 1.00 86.75 80 ALA A CA 1
ATOM 676 C C . ALA A 1 80 ? -1.989 -3.824 8.105 1.00 86.75 80 ALA A C 1
ATOM 678 O O . ALA A 1 80 ? -1.494 -3.600 7.002 1.00 86.75 80 ALA A O 1
ATOM 679 N N . VAL A 1 81 ? -2.155 -2.873 9.027 1.00 86.38 81 VAL A N 1
ATOM 680 C CA . VAL A 1 81 ? -1.722 -1.479 8.865 1.00 86.38 81 VAL A CA 1
ATOM 681 C C . VAL A 1 81 ? -0.711 -1.137 9.952 1.00 86.38 81 VAL A C 1
ATOM 683 O O . VAL A 1 81 ? -0.918 -1.424 11.129 1.00 86.38 81 VAL A O 1
ATOM 686 N N . VAL A 1 82 ? 0.399 -0.510 9.562 1.00 87.31 82 VAL A N 1
ATOM 687 C CA . VAL A 1 82 ? 1.440 -0.061 10.494 1.00 87.31 82 VAL A CA 1
ATOM 688 C C . VAL A 1 82 ? 1.530 1.458 10.444 1.00 87.31 82 VAL A C 1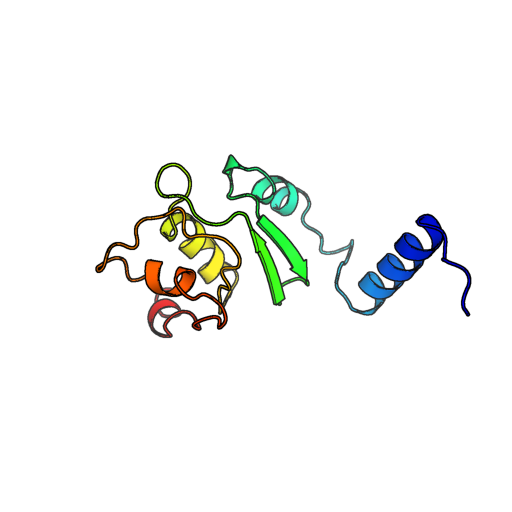
ATOM 690 O O . VAL A 1 82 ? 1.939 2.033 9.438 1.00 87.31 82 VAL A O 1
ATOM 693 N N . ARG A 1 83 ? 1.180 2.126 11.549 1.00 86.38 83 ARG A N 1
ATOM 694 C CA . ARG A 1 83 ? 1.285 3.584 11.653 1.00 86.38 83 ARG A CA 1
ATOM 695 C C . ARG A 1 83 ? 2.651 3.999 12.194 1.00 86.38 83 ARG A C 1
ATOM 697 O O . ARG A 1 83 ? 2.994 3.695 13.338 1.00 86.38 83 ARG A O 1
ATOM 704 N N . LEU A 1 84 ? 3.387 4.773 11.398 1.00 86.62 84 LEU A N 1
ATOM 705 C CA . LEU A 1 84 ? 4.710 5.299 11.764 1.00 86.62 84 LEU A CA 1
ATOM 706 C C . LEU A 1 84 ? 4.691 6.779 12.195 1.00 86.62 84 LEU A C 1
ATOM 708 O O . LEU A 1 84 ? 5.646 7.254 12.804 1.00 86.62 84 LEU A O 1
ATOM 712 N N . ASN A 1 85 ? 3.611 7.516 11.920 1.00 85.44 85 ASN A N 1
ATOM 713 C CA . ASN A 1 85 ? 3.484 8.945 12.220 1.00 85.44 85 ASN A CA 1
ATOM 714 C C . ASN A 1 85 ? 2.734 9.236 13.539 1.00 85.44 85 ASN A C 1
ATOM 716 O O . ASN A 1 85 ? 2.156 8.358 14.195 1.00 85.44 85 ASN A O 1
ATOM 720 N N . LYS A 1 86 ? 2.728 10.517 13.942 1.00 84.12 86 LYS A N 1
ATOM 721 C CA . LYS A 1 86 ? 1.835 11.010 15.000 1.00 84.12 86 LYS A CA 1
ATOM 722 C C . LYS A 1 86 ? 0.392 10.957 14.492 1.00 84.12 86 LYS A C 1
ATOM 724 O O . LYS A 1 86 ? 0.106 11.374 13.376 1.00 84.12 86 LYS A O 1
ATOM 729 N N . LYS A 1 87 ? -0.514 10.471 15.340 1.00 80.06 87 LYS A N 1
ATOM 730 C CA . LYS A 1 87 ? -1.948 10.396 15.057 1.00 80.06 87 LYS A CA 1
ATOM 731 C C . LYS A 1 87 ? -2.502 11.781 14.686 1.00 80.06 87 LYS A C 1
ATOM 733 O O . LYS A 1 87 ? -2.323 12.730 15.447 1.00 80.06 87 LYS A O 1
ATOM 738 N N . CYS A 1 88 ? -3.162 11.865 13.531 1.00 79.19 88 CYS A N 1
ATOM 739 C CA . CYS A 1 88 ? -3.803 13.075 12.991 1.00 79.19 88 CYS A CA 1
ATOM 740 C C . CYS A 1 88 ? -5.323 12.884 12.776 1.00 79.19 88 CYS A C 1
ATOM 742 O O . CYS A 1 88 ? -5.989 13.651 12.085 1.00 79.19 88 CYS A O 1
ATOM 744 N N . TYR A 1 89 ? -5.888 11.834 13.369 1.00 76.38 89 TYR A N 1
ATOM 745 C CA . TYR A 1 89 ? -7.312 11.537 13.331 1.00 76.38 89 TYR A CA 1
ATOM 746 C C . TYR A 1 89 ? -7.823 11.242 14.742 1.00 76.38 89 TYR A C 1
ATOM 748 O O . TYR A 1 89 ? -7.077 10.760 15.591 1.00 76.38 89 TYR A O 1
ATOM 756 N N . GLU A 1 90 ? -9.090 11.529 15.002 1.00 68.62 90 GLU A N 1
ATOM 757 C CA . GLU A 1 90 ? -9.772 11.133 16.236 1.00 68.62 90 GLU A CA 1
ATOM 758 C C . GLU A 1 90 ? -10.218 9.682 16.072 1.00 68.62 90 GLU A C 1
ATOM 760 O O . GLU A 1 90 ? -11.001 9.395 15.167 1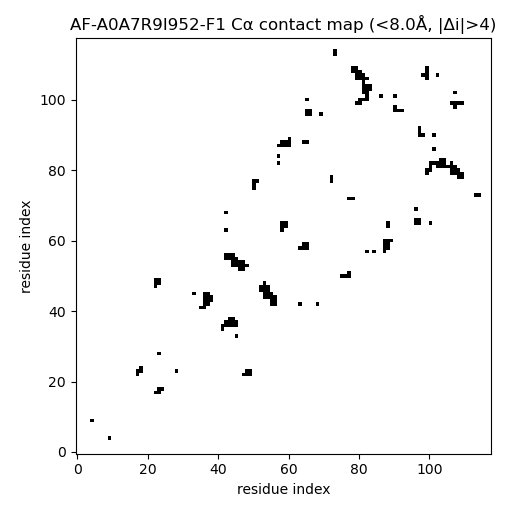.00 68.62 90 GLU A O 1
ATOM 765 N N . ALA A 1 91 ? -9.736 8.768 16.923 1.00 63.84 91 ALA A N 1
ATOM 766 C CA . ALA A 1 91 ? -10.356 7.447 16.945 1.00 63.84 91 ALA A CA 1
ATOM 767 C C . ALA A 1 91 ? -11.694 7.578 17.651 1.00 63.84 91 ALA A C 1
ATOM 769 O O . ALA A 1 91 ? -11.755 7.811 18.862 1.00 63.84 91 ALA A O 1
ATOM 770 N N . ARG A 1 92 ? -12.779 7.427 16.905 1.00 62.31 92 ARG A N 1
ATOM 771 C CA . ARG A 1 92 ? -14.090 7.287 17.513 1.00 62.31 92 ARG A CA 1
ATOM 772 C C . ARG A 1 92 ? -14.119 5.905 18.144 1.00 62.31 92 ARG A C 1
ATOM 774 O O . ARG A 1 92 ? -14.018 4.909 17.439 1.00 62.31 92 ARG A O 1
ATOM 781 N N . ARG A 1 93 ? -14.339 5.837 19.463 1.00 52.09 93 ARG A N 1
ATOM 782 C CA . ARG A 1 93 ? -14.484 4.581 20.236 1.00 52.09 93 ARG A CA 1
ATOM 783 C C . ARG A 1 93 ? -15.477 3.565 19.637 1.00 52.09 93 ARG A C 1
ATOM 785 O O . ARG A 1 93 ? -15.461 2.414 20.046 1.00 52.09 93 ARG A O 1
ATOM 792 N N . HIS A 1 94 ? -16.322 3.976 18.689 1.00 51.47 94 HIS A N 1
ATOM 793 C CA . HIS A 1 94 ? -17.327 3.144 18.020 1.00 51.47 94 HIS A CA 1
ATOM 794 C C . HIS A 1 94 ? -17.046 2.869 16.531 1.00 51.47 94 HIS A C 1
ATOM 796 O O . HIS A 1 94 ? -17.808 2.145 15.894 1.00 51.47 94 HIS A O 1
ATOM 802 N N . SER A 1 95 ? -15.989 3.440 15.945 1.00 63.50 95 SER A N 1
ATOM 803 C CA . SER A 1 95 ? -15.576 3.092 14.584 1.00 63.50 95 SER A CA 1
ATOM 804 C C . SER A 1 95 ? -14.714 1.843 14.671 1.00 63.50 95 SER A C 1
ATOM 806 O O . SER A 1 95 ? -13.548 1.910 15.058 1.00 63.50 95 SER A O 1
ATOM 808 N N . LYS A 1 96 ? -15.296 0.694 14.309 1.00 65.06 96 LYS A N 1
ATOM 809 C CA . LYS A 1 96 ? -14.580 -0.589 14.240 1.00 65.06 96 LYS A CA 1
ATOM 810 C C . LYS A 1 96 ? -13.253 -0.465 13.473 1.00 65.06 96 LYS A C 1
ATOM 812 O O . LYS A 1 96 ? -12.281 -1.105 13.841 1.00 65.06 96 LYS A O 1
ATOM 817 N N . TYR A 1 97 ? -13.200 0.434 12.488 1.00 69.88 97 TYR A N 1
ATOM 818 C CA . TYR A 1 97 ? -12.064 0.670 11.601 1.00 69.88 97 TYR A CA 1
ATOM 819 C C . TYR A 1 97 ? -10.872 1.379 12.239 1.00 69.88 97 TYR A C 1
ATOM 821 O O . TYR A 1 97 ? -9.749 1.187 11.786 1.00 69.88 97 TYR A O 1
ATOM 829 N N . ASP A 1 98 ? -11.079 2.174 13.288 1.00 70.06 98 ASP A N 1
ATOM 830 C CA . ASP A 1 98 ? -10.028 3.058 13.802 1.00 70.06 98 ASP A CA 1
ATOM 831 C C . ASP A 1 98 ? -8.940 2.284 14.562 1.00 70.06 98 ASP A C 1
ATOM 833 O O . ASP A 1 98 ? -7.786 2.715 14.596 1.00 70.06 98 ASP A O 1
ATOM 837 N N . SER A 1 99 ? -9.290 1.120 15.122 1.00 70.12 99 SER A N 1
ATOM 838 C CA . SER A 1 99 ? -8.368 0.245 15.856 1.00 70.12 99 SER A CA 1
ATOM 839 C C . SER A 1 99 ? -7.232 -0.279 14.973 1.00 70.12 99 SER A C 1
ATOM 841 O O . SER A 1 99 ? -6.091 -0.327 15.430 1.00 70.12 99 SER A O 1
ATOM 843 N N . ALA A 1 100 ? -7.513 -0.584 13.700 1.00 71.69 100 ALA A N 1
ATOM 844 C CA . ALA A 1 100 ? -6.521 -1.075 12.743 1.00 71.69 100 ALA A CA 1
ATOM 845 C C . ALA A 1 100 ? -5.426 -0.037 12.437 1.00 71.69 100 ALA A C 1
ATOM 847 O O . ALA A 1 100 ? -4.287 -0.398 12.163 1.00 71.69 100 ALA A O 1
ATOM 848 N N . PHE A 1 101 ? -5.739 1.259 12.532 1.00 76.44 101 PHE A N 1
ATOM 849 C CA . PHE A 1 101 ? -4.783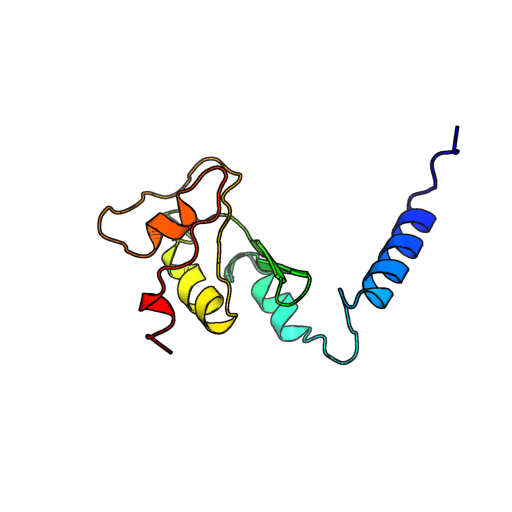 2.343 12.274 1.00 76.44 101 PHE A CA 1
ATOM 850 C C . PHE A 1 101 ? -4.079 2.826 13.553 1.00 76.44 101 PHE A C 1
ATOM 852 O O . PHE A 1 101 ? -3.114 3.592 13.490 1.00 76.44 101 PHE A O 1
ATOM 859 N N . ASP A 1 102 ? -4.561 2.419 14.732 1.00 70.56 102 ASP A N 1
ATOM 860 C CA . ASP A 1 102 ? -4.191 3.032 16.005 1.00 70.56 102 ASP A CA 1
ATOM 861 C C . ASP A 1 102 ? -2.921 2.497 16.667 1.00 70.56 102 ASP A C 1
ATOM 863 O O . ASP A 1 102 ? -2.407 3.151 17.587 1.00 70.56 102 ASP A O 1
ATOM 867 N N . THR A 1 103 ? -2.340 1.400 16.182 1.00 62.69 103 THR A N 1
ATOM 868 C CA . THR A 1 103 ? -1.122 0.852 16.779 1.00 62.69 103 THR A CA 1
ATOM 869 C C . THR A 1 103 ? 0.136 1.544 16.280 1.00 62.69 103 THR A C 1
ATOM 871 O O . THR A 1 103 ? 0.462 1.593 15.095 1.00 62.69 103 THR A O 1
ATOM 874 N N . LYS A 1 104 ? 0.891 2.090 17.239 1.00 54.78 104 LYS A N 1
ATOM 875 C CA . LYS A 1 104 ? 2.323 2.314 17.051 1.00 54.78 104 LYS A CA 1
ATOM 876 C C . LYS A 1 104 ? 2.979 0.943 17.229 1.00 54.78 104 LYS A C 1
ATOM 878 O O . LYS A 1 104 ? 2.754 0.311 18.255 1.00 54.78 104 LYS A O 1
ATOM 883 N N . SER A 1 105 ? 3.744 0.486 16.240 1.00 50.78 105 SER A N 1
ATOM 884 C CA . SER A 1 105 ? 4.640 -0.684 16.331 1.00 50.78 105 SER A CA 1
ATOM 885 C C . SER A 1 105 ? 4.006 -2.065 16.585 1.00 50.78 105 SER A C 1
ATOM 887 O O . SER A 1 105 ? 4.373 -2.761 17.525 1.00 50.78 105 SER A O 1
ATOM 889 N N . GLY A 1 106 ? 3.115 -2.496 15.693 1.00 49.91 106 GLY A N 1
ATOM 890 C CA . GLY A 1 106 ? 2.635 -3.880 15.630 1.00 49.91 106 GLY A CA 1
ATOM 891 C C . GLY A 1 106 ? 1.314 -3.910 14.889 1.00 49.91 106 GLY A C 1
ATOM 892 O O . GLY A 1 106 ? 0.292 -3.548 15.469 1.00 49.91 106 GLY A O 1
ATOM 893 N N . GLY A 1 107 ? 1.351 -4.225 13.592 1.00 54.69 107 GLY A N 1
ATOM 894 C CA . GLY A 1 107 ? 0.145 -4.243 12.770 1.00 54.69 107 GLY A CA 1
ATOM 895 C C . GLY A 1 107 ? -0.892 -5.153 13.415 1.00 54.69 107 GLY A C 1
ATOM 896 O O . GLY A 1 107 ? -0.616 -6.329 13.641 1.00 54.69 107 GLY A O 1
ATOM 897 N N . ILE A 1 108 ? -2.051 -4.601 13.775 1.00 58.22 108 ILE A N 1
ATOM 898 C CA . ILE A 1 108 ? -3.179 -5.438 14.176 1.00 58.22 108 ILE A CA 1
ATOM 899 C C . ILE A 1 108 ? -3.727 -6.019 12.874 1.00 58.22 108 ILE A C 1
ATOM 901 O O . ILE A 1 108 ? -4.030 -5.233 11.969 1.00 58.22 108 ILE A O 1
ATOM 905 N N . PRO A 1 109 ? -3.820 -7.354 12.741 1.00 63.25 109 PRO A N 1
ATOM 906 C CA . PRO A 1 109 ? -4.502 -7.930 11.603 1.00 63.25 109 PRO A CA 1
ATOM 907 C C . PRO A 1 109 ? -5.938 -7.399 11.572 1.00 63.25 109 PRO A C 1
ATOM 909 O O . PRO A 1 109 ? -6.575 -7.312 12.625 1.00 63.25 109 PRO A O 1
ATOM 912 N N . PHE A 1 110 ? -6.448 -7.018 10.401 1.00 67.38 110 PHE A N 1
ATOM 913 C CA . PHE A 1 110 ? -7.842 -6.625 10.268 1.00 67.38 110 PHE A CA 1
ATOM 914 C C . PHE A 1 110 ? -8.721 -7.691 10.917 1.00 67.38 110 PHE A C 1
ATOM 916 O O . PHE A 1 110 ? -8.448 -8.885 10.740 1.00 67.38 110 PHE A O 1
ATOM 923 N N . PRO A 1 111 ? -9.733 -7.285 11.701 1.00 63.97 111 PRO A N 1
ATOM 924 C CA . PRO A 1 111 ? -10.561 -8.245 12.400 1.00 63.97 111 PRO A CA 1
ATOM 925 C C . PRO A 1 111 ? -11.125 -9.285 11.418 1.00 63.97 111 PRO A C 1
ATOM 927 O O . PRO A 1 111 ? -11.617 -8.891 10.353 1.00 63.97 111 PRO A O 1
ATOM 930 N N . PRO A 1 112 ? -11.044 -10.594 11.731 1.00 58.16 112 PRO A N 1
ATOM 931 C CA . PRO A 1 112 ? -11.473 -11.665 10.829 1.00 58.16 112 PRO A CA 1
ATOM 932 C C . PRO A 1 112 ? -12.909 -11.490 10.320 1.00 58.16 112 PRO A C 1
ATOM 934 O O . PRO A 1 112 ? -13.229 -11.883 9.202 1.00 58.16 112 PRO A O 1
ATOM 937 N N . GLU A 1 113 ? -13.774 -10.852 11.111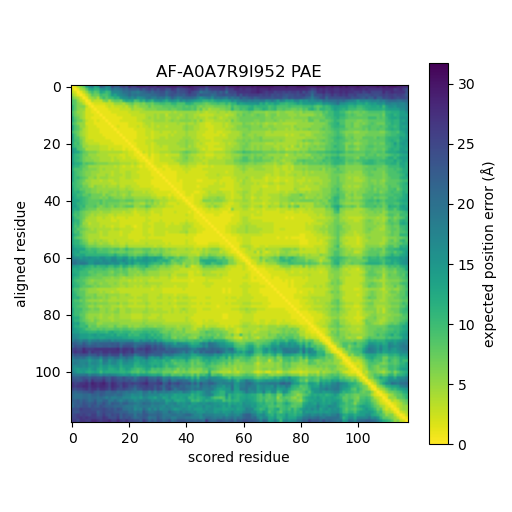 1.00 60.31 113 GLU A N 1
ATOM 938 C CA . GLU A 1 113 ? -15.159 -10.562 10.751 1.00 60.31 113 GLU A CA 1
ATOM 939 C C . GLU A 1 113 ? -15.326 -9.528 9.618 1.00 60.31 113 GLU A C 1
ATOM 941 O O . GLU A 1 113 ? -16.423 -9.394 9.080 1.00 60.31 113 GLU A O 1
ATOM 946 N N . TRP A 1 114 ? -14.281 -8.793 9.217 1.00 61.16 114 TRP A N 1
ATOM 947 C CA . TRP A 1 114 ? -14.359 -7.882 8.059 1.00 61.16 114 TRP A CA 1
ATOM 948 C C . TRP A 1 114 ? -14.124 -8.604 6.738 1.00 61.16 114 TRP A C 1
ATOM 950 O O . TRP A 1 114 ? -14.678 -8.188 5.725 1.00 61.16 114 TRP A O 1
ATOM 960 N N . ALA A 1 115 ? -13.387 -9.717 6.756 1.00 52.41 115 ALA A N 1
ATOM 961 C CA . ALA A 1 115 ? -13.234 -10.581 5.588 1.00 52.41 115 ALA A CA 1
ATOM 962 C C . ALA A 1 115 ? -14.561 -11.254 5.178 1.00 52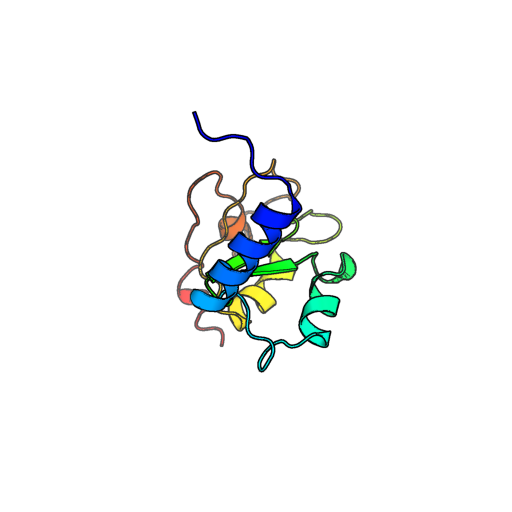.41 115 ALA A C 1
ATOM 964 O O . ALA A 1 115 ? -14.689 -11.696 4.045 1.00 52.41 115 ALA A O 1
ATOM 965 N N . GLN A 1 116 ? -15.557 -11.302 6.076 1.00 49.75 116 GLN A N 1
ATOM 966 C CA . GLN A 1 116 ? -16.891 -11.873 5.827 1.00 49.75 116 GLN A CA 1
ATOM 967 C C . GLN A 1 116 ? -17.892 -10.887 5.190 1.00 49.75 116 GLN A C 1
ATOM 969 O O . GLN A 1 116 ? -19.058 -11.235 5.027 1.00 49.75 116 GLN A O 1
ATOM 974 N N . GLN A 1 117 ? -17.483 -9.647 4.888 1.00 51.00 117 GLN A N 1
ATOM 975 C CA . GLN A 1 117 ? -18.329 -8.649 4.206 1.00 51.00 117 GLN A CA 1
ATOM 976 C C . GLN A 1 117 ? -18.077 -8.577 2.684 1.00 51.00 117 GLN A C 1
ATOM 978 O O . GLN A 1 117 ? -18.596 -7.667 2.037 1.00 51.00 117 GLN A O 1
ATOM 983 N N . LEU A 1 118 ? -17.292 -9.519 2.147 1.00 44.66 118 LEU A N 1
ATOM 984 C CA . LEU A 1 118 ? -17.131 -9.818 0.719 1.00 44.66 118 LEU A CA 1
ATOM 985 C C . LEU A 1 118 ? -18.105 -10.932 0.311 1.00 44.66 118 LEU A C 1
ATOM 987 O O . LEU A 1 118 ? -18.628 -10.855 -0.821 1.00 44.66 118 LEU A O 1
#